Protein AF-A0A8T4UZG7-F1 (afdb_monomer_lite)

Radius of gyration: 10.95 Å; chains: 1; bounding box: 28×17×26 Å

pLDDT: mean 96.93, std 1.51, range [89.88, 98.56]

Structure (mmCIF, N/CA/C/O backbone):
data_AF-A0A8T4UZG7-F1
#
_entry.id   AF-A0A8T4UZG7-F1
#
loop_
_atom_site.group_PDB
_atom_site.id
_atom_site.type_symbol
_atom_site.label_atom_id
_atom_site.label_alt_id
_atom_site.label_comp_id
_atom_site.label_asym_id
_atom_site.label_entity_id
_atom_site.label_seq_id
_atom_site.pdbx_PDB_ins_code
_atom_site.Cartn_x
_atom_site.Cartn_y
_atom_site.Cartn_z
_atom_site.occupancy
_atom_site.B_iso_or_equiv
_atom_site.auth_seq_id
_atom_site.auth_comp_id
_atom_site.auth_asym_id
_atom_site.auth_atom_id
_atom_site.pdbx_PDB_model_num
ATOM 1 N N . MET A 1 1 ? -14.817 -1.865 16.212 1.00 89.88 1 MET A N 1
ATOM 2 C CA . MET A 1 1 ? -15.322 -1.505 14.869 1.00 89.88 1 MET A CA 1
ATOM 3 C C . MET A 1 1 ? -14.463 -2.226 13.848 1.00 89.88 1 MET A C 1
ATOM 5 O O . MET A 1 1 ? -13.249 -2.205 14.019 1.00 89.88 1 MET A O 1
ATOM 9 N N . LYS A 1 2 ? -15.076 -2.898 12.870 1.00 96.94 2 LYS A N 1
ATOM 10 C CA . LYS A 1 2 ? -14.361 -3.553 11.767 1.00 96.94 2 LYS A CA 1
ATOM 11 C C . LYS A 1 2 ? -14.437 -2.660 10.538 1.00 96.94 2 LYS A C 1
ATOM 13 O O . LYS A 1 2 ? -15.524 -2.178 10.223 1.00 96.94 2 LYS A O 1
ATOM 18 N N . ILE A 1 3 ? -13.304 -2.418 9.892 1.00 97.94 3 ILE A N 1
ATOM 19 C CA . ILE A 1 3 ? -13.181 -1.517 8.746 1.00 97.94 3 ILE A CA 1
ATOM 20 C C . ILE A 1 3 ? -12.525 -2.285 7.604 1.00 97.94 3 ILE A C 1
ATOM 22 O O . ILE A 1 3 ? -11.493 -2.924 7.794 1.00 97.94 3 ILE A O 1
ATOM 26 N N . ILE A 1 4 ? -13.107 -2.200 6.412 1.00 97.88 4 ILE A N 1
ATOM 27 C CA . ILE A 1 4 ? -12.494 -2.713 5.187 1.00 97.88 4 ILE A CA 1
ATOM 28 C C . ILE A 1 4 ? -12.139 -1.514 4.315 1.00 97.88 4 ILE A C 1
ATOM 30 O O . ILE A 1 4 ? -12.99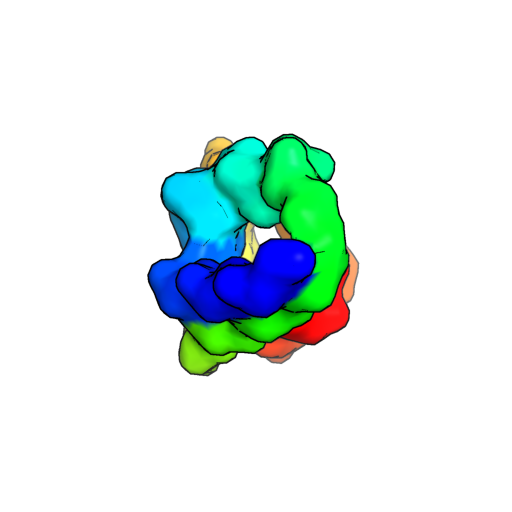6 -0.676 4.034 1.00 97.88 4 ILE A O 1
ATOM 34 N N . VAL A 1 5 ? -10.882 -1.442 3.887 1.00 97.50 5 VAL A N 1
ATOM 35 C CA . VAL A 1 5 ? -10.388 -0.439 2.943 1.00 97.50 5 VAL A CA 1
ATOM 36 C C . VAL A 1 5 ? -10.016 -1.144 1.645 1.00 97.50 5 VAL A C 1
ATOM 38 O O . VAL A 1 5 ? -9.148 -2.014 1.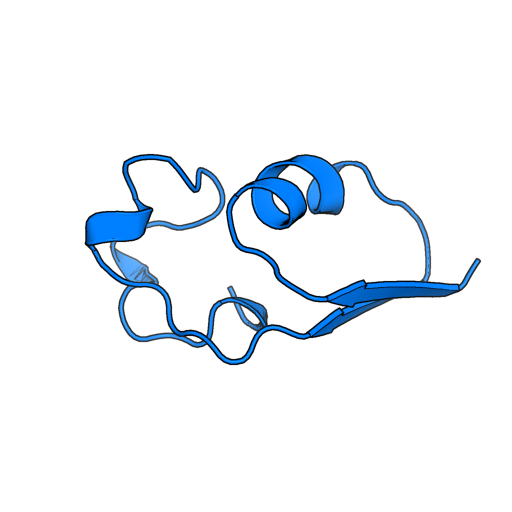633 1.00 97.50 5 VAL A O 1
ATOM 41 N N . VAL A 1 6 ? -10.670 -0.766 0.549 1.00 97.75 6 VAL A N 1
ATOM 42 C CA . VAL A 1 6 ? -10.360 -1.268 -0.794 1.00 97.75 6 VAL A CA 1
ATOM 43 C C . VAL A 1 6 ? -9.544 -0.203 -1.526 1.00 97.75 6 VAL A C 1
ATOM 45 O O . VAL A 1 6 ? -10.056 0.868 -1.849 1.00 97.75 6 VAL A O 1
ATOM 48 N N . GLY A 1 7 ? -8.269 -0.504 -1.756 1.00 97.06 7 GLY A N 1
ATOM 49 C CA . GLY A 1 7 ? -7.257 0.375 -2.331 1.00 97.06 7 GLY A CA 1
ATOM 50 C C . GLY A 1 7 ? -6.426 1.106 -1.271 1.00 97.06 7 GLY A C 1
ATOM 51 O O . GLY A 1 7 ? -6.947 1.915 -0.506 1.00 97.06 7 GLY A O 1
ATOM 52 N N . CYS A 1 8 ? -5.108 0.890 -1.279 1.00 96.00 8 CYS A N 1
ATOM 53 C CA . CYS A 1 8 ? -4.108 1.639 -0.503 1.00 96.00 8 CYS A CA 1
ATOM 54 C C . CYS A 1 8 ? -3.214 2.537 -1.386 1.00 96.00 8 CYS A C 1
ATOM 56 O O . CYS A 1 8 ? -2.159 3.016 -0.964 1.00 96.00 8 CYS A O 1
ATOM 58 N N . GLY A 1 9 ? -3.680 2.828 -2.607 1.00 94.75 9 GLY A N 1
ATOM 59 C CA . GLY A 1 9 ? -3.222 3.940 -3.445 1.00 94.75 9 GLY A CA 1
ATOM 60 C C . GLY A 1 9 ? -3.550 5.316 -2.845 1.00 94.75 9 GLY A C 1
ATOM 61 O O . GLY A 1 9 ? -3.708 5.446 -1.643 1.00 94.75 9 GLY A O 1
ATOM 62 N N . THR A 1 10 ? -3.700 6.357 -3.668 1.00 95.00 10 THR A N 1
ATOM 63 C CA . THR A 1 10 ? -3.774 7.773 -3.234 1.00 95.00 10 THR A CA 1
ATOM 64 C C . THR A 1 10 ? -4.609 8.022 -1.971 1.00 95.00 10 THR A C 1
ATOM 66 O O . THR A 1 10 ? -4.070 8.474 -0.966 1.00 95.00 10 THR A O 1
ATOM 69 N N . THR A 1 11 ? -5.905 7.701 -1.993 1.00 96.19 11 THR A N 1
ATOM 70 C CA . THR A 1 11 ? -6.791 7.954 -0.847 1.00 96.19 11 THR A CA 1
ATOM 71 C C . THR A 1 11 ? -6.451 7.055 0.337 1.00 96.19 11 THR A C 1
ATOM 73 O O . THR A 1 11 ? -6.299 7.549 1.451 1.00 96.19 11 THR A O 1
ATOM 76 N N . GLY A 1 12 ? -6.282 5.750 0.102 1.00 96.38 12 GLY A N 1
ATOM 77 C CA . GLY A 1 12 ? -5.960 4.790 1.157 1.00 96.38 12 GLY A CA 1
ATOM 78 C C . GLY A 1 12 ? -4.652 5.125 1.877 1.00 96.38 12 GLY A C 1
ATOM 79 O O . GLY A 1 12 ? -4.615 5.148 3.102 1.00 96.38 12 GLY A O 1
ATOM 80 N N . ASN A 1 13 ? -3.617 5.503 1.129 1.00 95.62 13 ASN A N 1
ATOM 81 C CA . ASN A 1 13 ? -2.303 5.898 1.637 1.00 95.62 13 ASN A CA 1
ATOM 82 C C . ASN A 1 13 ? -2.372 7.070 2.638 1.00 95.62 13 ASN A C 1
ATOM 84 O O . ASN A 1 13 ? -1.557 7.147 3.556 1.00 95.62 13 ASN A O 1
ATOM 88 N N . LEU A 1 14 ? -3.362 7.959 2.480 1.00 95.62 14 LEU A N 1
ATOM 89 C CA . LEU A 1 14 ? -3.600 9.099 3.369 1.00 95.62 14 LEU A CA 1
ATOM 90 C C . LEU A 1 14 ? -4.497 8.749 4.565 1.00 95.62 14 LEU A C 1
ATOM 92 O O . LEU A 1 14 ? -4.242 9.212 5.676 1.00 95.62 14 LEU A O 1
ATOM 96 N N . ILE A 1 15 ? -5.561 7.963 4.362 1.00 95.88 15 ILE A N 1
ATOM 97 C CA . ILE A 1 15 ? -6.564 7.731 5.415 1.00 95.88 15 ILE A CA 1
ATOM 98 C C . ILE A 1 15 ? -6.205 6.576 6.349 1.00 95.88 15 ILE A C 1
ATOM 100 O O . ILE A 1 15 ? -6.493 6.672 7.538 1.00 95.88 15 ILE A O 1
ATOM 104 N N . ILE A 1 16 ? -5.569 5.510 5.845 1.00 96.38 16 ILE A N 1
ATOM 105 C CA . ILE A 1 16 ? -5.300 4.279 6.606 1.00 96.38 16 ILE A CA 1
ATOM 106 C C . ILE A 1 16 ? -4.543 4.558 7.919 1.00 96.38 16 ILE A C 1
ATOM 108 O O . ILE A 1 16 ? -4.997 4.058 8.949 1.00 96.38 16 ILE A O 1
ATOM 112 N N . PRO A 1 17 ? -3.491 5.407 7.960 1.00 95.19 17 PRO A N 1
ATOM 113 C CA . PRO A 1 17 ? -2.778 5.725 9.206 1.00 95.19 17 PRO A CA 1
ATOM 114 C C . PRO A 1 17 ? -3.648 6.376 10.293 1.00 95.19 17 PRO A C 1
ATOM 116 O O . PRO A 1 17 ? -3.318 6.328 11.480 1.00 95.19 17 PRO A O 1
ATOM 119 N N . ASN A 1 18 ? -4.757 7.000 9.889 1.00 95.81 18 ASN A N 1
ATOM 120 C CA . ASN A 1 18 ? -5.674 7.711 10.775 1.00 95.81 18 ASN A CA 1
ATOM 121 C C . ASN A 1 18 ? -6.827 6.826 11.272 1.00 95.81 18 ASN A C 1
ATOM 123 O O . ASN A 1 18 ? -7.537 7.208 12.204 1.00 95.81 18 ASN A O 1
ATOM 127 N N . LEU A 1 19 ? -7.025 5.646 10.680 1.00 96.38 19 LEU A N 1
ATOM 128 C CA . LEU A 1 19 ? -8.052 4.703 11.110 1.00 96.38 19 LEU A CA 1
ATOM 129 C C . LEU A 1 19 ? -7.621 3.976 12.392 1.00 96.38 19 LEU A C 1
ATOM 131 O O . LEU A 1 19 ? -6.439 3.751 12.651 1.00 96.38 19 LEU A O 1
ATOM 135 N N . LYS A 1 20 ? -8.604 3.601 13.215 1.00 96.31 20 LYS A N 1
ATOM 136 C CA . LYS A 1 20 ? -8.406 2.848 14.461 1.00 96.31 20 LYS A CA 1
ATOM 137 C C . LYS A 1 20 ? -9.385 1.679 14.519 1.00 96.31 20 LYS A C 1
ATOM 139 O O . LYS A 1 20 ? -10.551 1.830 14.157 1.00 96.31 20 LYS A O 1
ATOM 144 N N . GLY A 1 21 ? -8.923 0.539 15.027 1.00 95.44 21 GLY A N 1
ATOM 145 C CA . GLY A 1 21 ? -9.718 -0.680 15.171 1.00 95.44 21 GLY A CA 1
ATOM 146 C C . GLY A 1 21 ? -9.151 -1.847 14.370 1.00 95.44 21 GLY A C 1
ATOM 147 O O . GLY A 1 21 ? -7.959 -1.888 14.087 1.00 95.44 21 GLY A O 1
ATOM 148 N N . ASP A 1 22 ? -10.024 -2.793 14.035 1.00 97.62 22 ASP A N 1
ATOM 149 C CA . ASP A 1 22 ? -9.699 -3.964 13.220 1.00 97.62 22 ASP A CA 1
ATOM 150 C C . ASP A 1 22 ? -9.860 -3.587 11.741 1.00 97.62 22 ASP A C 1
ATOM 152 O O . ASP A 1 22 ? -10.972 -3.277 11.298 1.00 97.62 22 ASP A O 1
ATOM 156 N N . ILE A 1 23 ? -8.742 -3.512 11.015 1.00 97.56 23 ILE A N 1
ATOM 157 C CA . ILE A 1 23 ? -8.671 -2.962 9.659 1.00 97.56 23 ILE A CA 1
ATOM 158 C C . ILE A 1 23 ? -8.177 -4.047 8.707 1.00 97.56 23 ILE A C 1
ATOM 160 O O . ILE A 1 23 ? -7.087 -4.585 8.875 1.00 97.56 23 ILE A O 1
ATOM 164 N N . THR A 1 24 ? -8.959 -4.320 7.667 1.00 97.94 24 THR A N 1
ATOM 165 C CA . THR A 1 24 ? -8.555 -5.156 6.531 1.00 97.94 24 THR A CA 1
ATOM 166 C C . THR A 1 24 ? -8.308 -4.270 5.313 1.00 97.94 24 THR A C 1
ATOM 168 O O . THR A 1 24 ? -9.187 -3.500 4.924 1.00 97.94 24 THR A O 1
ATOM 171 N N . ILE A 1 25 ? -7.128 -4.383 4.701 1.00 97.88 25 ILE A N 1
ATOM 172 C CA . ILE A 1 25 ? -6.746 -3.640 3.493 1.00 97.88 25 ILE A CA 1
ATOM 173 C C . ILE A 1 25 ? -6.730 -4.612 2.314 1.00 97.88 25 ILE A C 1
ATOM 175 O O . ILE A 1 25 ? -6.144 -5.687 2.402 1.00 97.88 25 ILE A O 1
ATOM 179 N N . ILE A 1 26 ? -7.371 -4.232 1.212 1.00 98.06 26 ILE A N 1
ATOM 180 C CA . ILE A 1 26 ? -7.393 -5.005 -0.031 1.00 98.06 26 ILE A CA 1
ATOM 181 C C . ILE A 1 26 ? -6.869 -4.113 -1.146 1.00 98.06 26 ILE A C 1
ATOM 183 O O . ILE A 1 26 ? -7.518 -3.138 -1.513 1.00 98.06 26 ILE A O 1
ATOM 187 N N . ASP A 1 27 ? -5.726 -4.457 -1.720 1.00 98.00 27 ASP A N 1
ATOM 188 C CA . ASP A 1 27 ? -5.205 -3.825 -2.930 1.00 98.00 27 ASP A CA 1
ATOM 189 C C . ASP A 1 27 ? -4.493 -4.898 -3.758 1.00 98.00 27 ASP A C 1
ATOM 191 O O . ASP A 1 27 ? -3.723 -5.692 -3.218 1.00 98.00 27 ASP A O 1
ATOM 195 N N . ARG A 1 28 ? -4.808 -4.973 -5.055 1.00 97.81 28 ARG A N 1
ATOM 196 C CA . ARG A 1 28 ? -4.234 -5.974 -5.969 1.00 97.81 28 ARG A CA 1
ATOM 197 C C . ARG A 1 28 ? -2.951 -5.474 -6.632 1.00 97.81 28 ARG A C 1
ATOM 199 O O . ARG A 1 28 ? -2.224 -6.267 -7.229 1.00 97.81 28 ARG A O 1
ATOM 206 N N . ASP A 1 29 ? -2.683 -4.177 -6.562 1.00 97.94 29 ASP A N 1
ATOM 207 C CA . ASP A 1 29 ? -1.522 -3.594 -7.205 1.00 97.94 29 ASP A CA 1
ATOM 208 C C . ASP A 1 29 ? -0.238 -3.871 -6.416 1.00 97.94 29 ASP A C 1
ATOM 210 O O . ASP A 1 29 ? -0.226 -4.074 -5.199 1.00 97.94 29 ASP A O 1
ATOM 214 N N . ILE A 1 30 ? 0.879 -3.764 -7.128 1.00 98.38 30 ILE A N 1
ATOM 215 C CA . ILE A 1 30 ? 2.218 -3.696 -6.547 1.00 98.38 30 ILE A CA 1
ATOM 216 C C . ILE A 1 30 ? 2.684 -2.245 -6.432 1.00 98.38 30 ILE A C 1
ATOM 218 O O . ILE A 1 30 ? 2.219 -1.361 -7.158 1.00 98.38 30 ILE A O 1
ATOM 222 N N . VAL A 1 31 ? 3.631 -1.985 -5.537 1.00 98.44 31 VAL A N 1
ATOM 223 C CA . VAL A 1 31 ? 4.310 -0.692 -5.463 1.00 98.44 31 VAL A CA 1
ATOM 224 C C . VAL A 1 31 ? 5.159 -0.511 -6.721 1.00 98.44 31 VAL A C 1
ATOM 226 O O . VAL A 1 31 ? 6.106 -1.257 -6.975 1.00 98.44 31 VAL A O 1
ATOM 229 N N . GLU A 1 32 ? 4.853 0.516 -7.507 1.00 98.31 32 GLU A N 1
ATOM 230 C CA . GLU A 1 32 ? 5.634 0.910 -8.67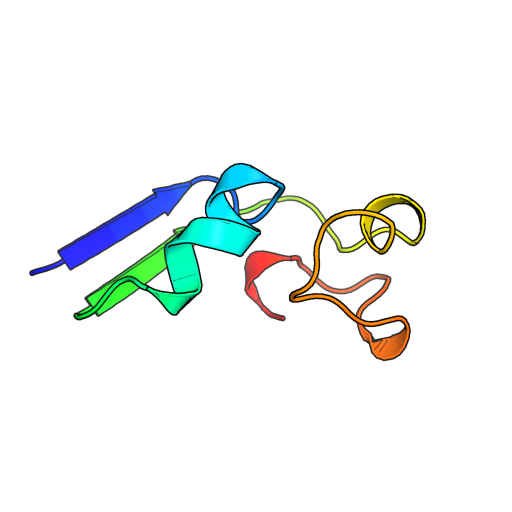7 1.00 98.31 32 GLU A CA 1
ATOM 231 C C . GLU A 1 32 ? 6.490 2.145 -8.371 1.00 98.31 32 GLU A C 1
ATOM 233 O O . GLU A 1 32 ? 6.089 3.031 -7.617 1.00 98.31 32 GLU A O 1
ATOM 238 N N . LYS A 1 33 ? 7.630 2.302 -9.056 1.00 98.12 33 LYS A N 1
ATOM 239 C CA . LYS A 1 33 ? 8.496 3.488 -8.898 1.00 98.12 33 LYS A CA 1
ATOM 240 C C . LYS A 1 33 ? 7.743 4.810 -9.125 1.00 98.12 33 LYS A C 1
ATOM 242 O O . LYS A 1 33 ? 7.983 5.786 -8.421 1.00 98.12 33 LYS A O 1
ATOM 247 N N . LYS A 1 34 ? 6.777 4.829 -10.056 1.00 97.56 34 LYS A N 1
ATOM 248 C CA . LYS A 1 34 ? 5.914 5.993 -10.338 1.00 97.56 34 LYS A CA 1
ATOM 249 C C . LYS A 1 34 ? 4.950 6.343 -9.201 1.00 97.56 34 LYS A C 1
ATOM 251 O O . LYS A 1 34 ? 4.250 7.340 -9.310 1.00 97.56 34 LYS A O 1
ATOM 256 N N . ASN A 1 35 ? 4.805 5.501 -8.179 1.00 97.38 35 ASN A N 1
ATOM 257 C CA . ASN A 1 35 ? 3.940 5.764 -7.031 1.00 97.38 35 ASN A CA 1
ATOM 258 C C . ASN A 1 35 ? 4.637 6.613 -5.964 1.00 97.38 35 ASN A C 1
ATOM 260 O O . ASN A 1 35 ? 3.969 7.381 -5.276 1.00 97.38 35 ASN A O 1
ATOM 264 N N . LEU A 1 36 ? 5.968 6.528 -5.878 1.00 97.31 36 LEU A N 1
ATOM 265 C CA . LEU A 1 36 ? 6.778 7.189 -4.848 1.00 97.31 36 LEU A CA 1
ATOM 266 C C . LEU A 1 36 ? 6.712 8.724 -4.912 1.00 97.31 36 LEU A C 1
ATOM 268 O O . LEU A 1 36 ? 7.098 9.400 -3.969 1.00 97.31 36 LEU A O 1
ATOM 272 N N . ASN A 1 37 ? 6.202 9.287 -6.010 1.00 97.00 37 ASN A N 1
ATOM 273 C CA . ASN A 1 37 ? 6.001 10.727 -6.155 1.00 97.00 37 ASN A CA 1
ATOM 274 C C . ASN A 1 37 ? 4.785 11.271 -5.382 1.00 97.00 37 ASN A C 1
ATOM 276 O O . ASN A 1 37 ? 4.627 12.485 -5.305 1.00 97.00 37 ASN A O 1
ATOM 280 N N . ARG A 1 38 ? 3.889 10.402 -4.891 1.00 95.94 38 ARG A N 1
ATOM 281 C CA . ARG A 1 38 ? 2.625 10.821 -4.254 1.00 95.94 38 ARG A CA 1
ATOM 282 C C . ARG A 1 38 ? 2.108 9.892 -3.156 1.00 95.94 38 ARG A C 1
ATOM 284 O O . ARG A 1 38 ? 1.225 10.293 -2.409 1.00 95.94 38 ARG A O 1
ATOM 291 N N . LEU A 1 39 ? 2.594 8.652 -3.087 1.00 97.06 39 LEU A N 1
ATOM 292 C CA . LEU A 1 39 ? 2.209 7.680 -2.064 1.00 97.06 39 LEU A CA 1
ATOM 293 C C . LEU A 1 39 ? 3.297 7.643 -0.991 1.00 97.06 39 LEU A C 1
ATOM 295 O O . LEU A 1 39 ? 4.292 6.938 -1.132 1.00 97.06 39 LEU A O 1
ATOM 299 N N . ILE A 1 40 ? 3.106 8.446 0.054 1.00 94.81 40 ILE A N 1
ATOM 300 C CA . ILE A 1 40 ? 4.090 8.707 1.111 1.00 94.81 40 ILE A CA 1
ATOM 301 C C . ILE A 1 40 ? 4.379 7.500 2.012 1.00 94.81 40 ILE A C 1
ATOM 303 O O . ILE A 1 40 ? 5.428 7.474 2.644 1.00 94.81 40 ILE A O 1
ATOM 307 N N . GLN A 1 41 ? 3.485 6.503 2.065 1.00 95.62 41 GLN A N 1
ATOM 308 C CA . GLN A 1 41 ? 3.717 5.286 2.862 1.00 95.62 41 GLN A CA 1
ATOM 309 C C . GLN A 1 41 ? 4.666 4.284 2.188 1.00 95.62 41 GLN A C 1
ATOM 311 O O . GLN A 1 41 ? 5.022 3.287 2.802 1.00 95.62 41 GLN A O 1
ATOM 316 N N . PHE A 1 42 ? 5.076 4.514 0.936 1.00 97.12 42 PHE A N 1
ATOM 317 C CA . PHE A 1 42 ? 5.951 3.591 0.212 1.00 97.12 42 PHE A CA 1
ATOM 318 C C . PHE A 1 42 ? 7.341 4.177 0.015 1.00 97.12 42 PHE A C 1
ATOM 320 O O . PHE A 1 42 ? 7.505 5.360 -0.285 1.00 97.12 42 PHE A O 1
ATOM 327 N N . THR A 1 43 ? 8.355 3.322 0.111 1.00 97.94 43 THR A N 1
ATOM 328 C CA . THR A 1 43 ? 9.748 3.697 -0.130 1.00 97.94 43 THR A CA 1
ATOM 329 C C . THR A 1 43 ? 10.309 2.987 -1.358 1.00 97.94 43 THR A C 1
ATOM 331 O O . THR A 1 43 ? 9.718 2.059 -1.912 1.00 97.94 43 THR A O 1
ATOM 334 N N . ILE A 1 44 ? 11.510 3.384 -1.786 1.00 98.19 44 ILE A N 1
ATOM 335 C CA . ILE A 1 44 ? 12.208 2.707 -2.888 1.00 98.19 44 ILE A CA 1
ATOM 336 C C . ILE A 1 44 ? 12.453 1.213 -2.615 1.00 98.19 44 ILE A C 1
ATOM 338 O O . ILE A 1 44 ? 12.529 0.433 -3.558 1.00 98.19 44 ILE A O 1
ATOM 342 N N . LYS A 1 45 ? 12.540 0.804 -1.339 1.00 98.31 45 LYS A N 1
ATOM 343 C CA . LYS A 1 45 ? 12.747 -0.596 -0.930 1.00 98.31 45 LYS A CA 1
ATOM 344 C C . LYS A 1 45 ? 11.498 -1.460 -1.104 1.00 98.31 45 LYS A C 1
ATOM 346 O O . LYS A 1 45 ? 11.585 -2.681 -0.994 1.00 98.31 45 LYS A O 1
ATOM 351 N N . ASP A 1 46 ? 10.354 -0.832 -1.346 1.00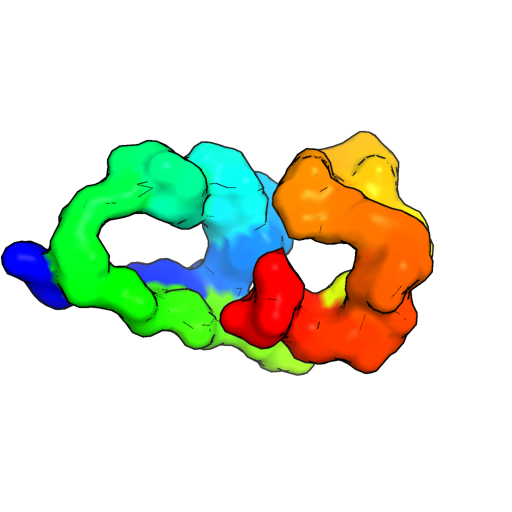 98.44 46 ASP A N 1
ATOM 352 C CA . ASP A 1 46 ? 9.064 -1.507 -1.436 1.00 98.44 46 ASP A CA 1
ATOM 353 C C . ASP A 1 46 ? 8.630 -1.749 -2.875 1.00 98.44 46 ASP A C 1
ATOM 355 O O . ASP A 1 46 ? 7.705 -2.518 -3.112 1.00 98.44 46 ASP A O 1
ATOM 359 N N . VAL A 1 47 ? 9.324 -1.147 -3.845 1.00 98.44 47 VAL A N 1
ATOM 360 C CA . VAL A 1 47 ? 9.046 -1.344 -5.269 1.00 98.44 47 VAL A CA 1
ATOM 361 C C . VAL A 1 47 ? 9.075 -2.834 -5.617 1.00 98.44 47 VAL A C 1
ATOM 363 O O . VAL A 1 47 ? 10.058 -3.525 -5.361 1.00 98.44 47 VAL A O 1
ATOM 366 N N . GLY A 1 48 ? 7.989 -3.309 -6.228 1.00 98.31 48 GLY A N 1
ATOM 367 C CA . GLY A 1 48 ? 7.778 -4.712 -6.586 1.00 98.31 48 GLY A CA 1
ATOM 368 C C . GLY A 1 48 ? 6.997 -5.532 -5.554 1.00 98.31 48 GLY A C 1
ATOM 369 O O . GLY A 1 48 ? 6.550 -6.624 -5.893 1.00 98.31 48 GLY A O 1
ATOM 370 N N . LYS A 1 49 ? 6.781 -5.025 -4.333 1.00 98.56 49 LYS A N 1
ATOM 371 C CA . LYS A 1 49 ? 5.956 -5.693 -3.313 1.00 98.56 49 LYS A CA 1
ATOM 372 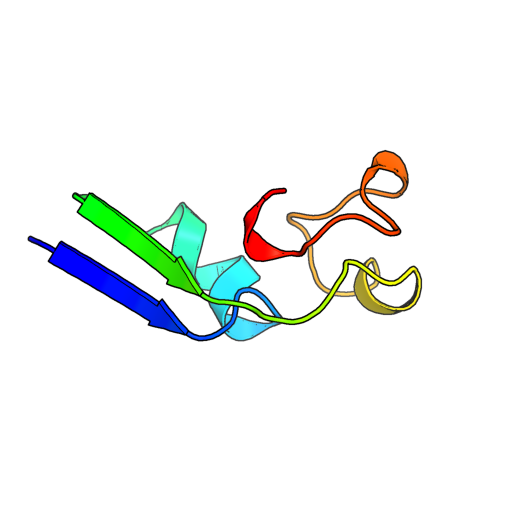C C . LYS A 1 49 ? 4.464 -5.374 -3.492 1.00 98.56 49 LYS A C 1
ATOM 374 O O . LYS A 1 49 ? 4.147 -4.303 -4.020 1.00 98.56 49 LYS A O 1
ATOM 379 N N . PRO A 1 50 ? 3.540 -6.240 -3.039 1.00 98.38 50 PRO A N 1
ATOM 380 C CA . PRO A 1 50 ? 2.113 -5.917 -2.986 1.00 98.38 50 PRO A CA 1
ATOM 381 C C . PRO A 1 50 ? 1.858 -4.683 -2.114 1.00 98.38 50 PRO A C 1
ATOM 383 O O . PRO A 1 50 ? 2.339 -4.621 -0.986 1.00 98.38 50 PRO A O 1
ATOM 386 N N . LYS A 1 51 ? 1.080 -3.704 -2.596 1.00 98.12 51 LYS A N 1
ATOM 387 C CA . LYS A 1 51 ? 0.831 -2.456 -1.844 1.00 98.12 51 LYS A CA 1
ATOM 388 C C . LYS A 1 51 ? 0.156 -2.691 -0.490 1.00 98.12 51 LYS A C 1
ATOM 390 O O . LYS A 1 51 ? 0.318 -1.881 0.413 1.00 98.12 51 LYS A O 1
ATOM 395 N N . ALA A 1 52 ? -0.637 -3.754 -0.367 1.00 97.38 52 ALA A N 1
ATOM 396 C CA . ALA A 1 52 ? -1.347 -4.092 0.865 1.00 97.38 52 ALA A CA 1
ATOM 397 C C . ALA A 1 52 ? -0.449 -4.735 1.945 1.00 97.38 52 ALA A C 1
ATOM 399 O O . ALA A 1 52 ? -0.890 -4.855 3.083 1.00 97.38 52 ALA A O 1
ATOM 400 N N . GLU A 1 53 ? 0.776 -5.149 1.601 1.00 96.19 53 GLU A N 1
ATOM 401 C CA . GLU A 1 53 ? 1.730 -5.808 2.514 1.00 96.19 53 GLU A CA 1
ATOM 402 C C . GLU A 1 53 ? 2.870 -4.884 2.983 1.00 96.19 53 GLU A C 1
ATOM 404 O O . GLU A 1 53 ? 3.727 -5.309 3.761 1.00 96.19 53 GLU A O 1
ATOM 409 N N . VAL A 1 54 ? 2.901 -3.645 2.484 1.00 94.25 54 VAL A N 1
ATOM 410 C CA . VAL A 1 54 ? 3.906 -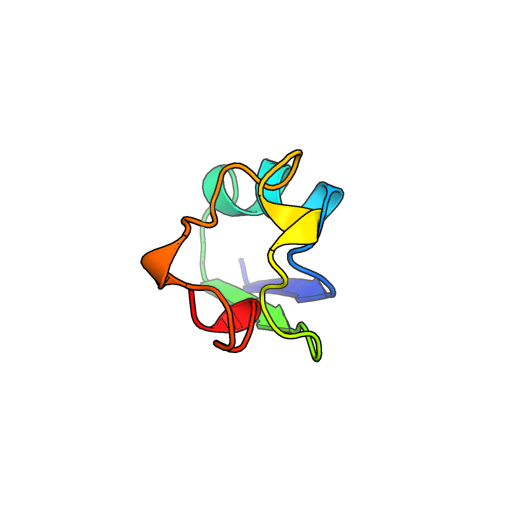2.613 2.792 1.00 94.25 54 VAL A CA 1
ATOM 411 C C . VAL A 1 54 ? 3.333 -1.633 3.801 1.00 94.25 54 VAL A C 1
ATOM 413 O O . VAL A 1 54 ? 4.021 -1.394 4.816 1.00 94.25 54 VAL A O 1
#

Sequence (54 aa):
MKIIVVGCGTTGNLIIPNLKGDITIIDRDIVEKKNLNRLIQFTIKDVGKPKAEV

Foldseek 3Di:
DEEEAEDCAQVVLPCVVVDDDHYHYHDPDFDDPVRVVRRVVDDPVRGPPTSRVD

Secondary structure (DSSP, 8-state):
-EEEEE--SHHHHHHGGG--SEEEEE--PBPPGGGTTT-TT--GGGTTSBGGG-